Protein AF-A0A7W1D7Z9-F1 (afdb_monomer_lite)

Structure (mmCIF, N/CA/C/O backbone):
data_AF-A0A7W1D7Z9-F1
#
_entry.id   AF-A0A7W1D7Z9-F1
#
loop_
_atom_site.group_PDB
_atom_site.id
_atom_site.type_symbol
_atom_site.label_atom_id
_atom_site.label_alt_id
_atom_site.label_comp_id
_atom_site.label_asym_id
_atom_site.label_entity_id
_atom_site.label_seq_id
_atom_site.pdbx_PDB_ins_code
_atom_site.Cartn_x
_atom_site.Cartn_y
_atom_site.Cartn_z
_atom_site.occupancy
_atom_site.B_iso_or_equiv
_atom_site.auth_seq_id
_atom_site.auth_comp_id
_atom_site.auth_asym_id
_atom_site.auth_atom_id
_atom_site.pdbx_PDB_model_num
ATOM 1 N N . MET A 1 1 ? 24.479 -3.283 -7.668 1.00 79.12 1 MET A N 1
ATOM 2 C CA . MET A 1 1 ? 23.081 -3.362 -8.126 1.00 79.12 1 MET A CA 1
ATOM 3 C C . MET A 1 1 ? 22.915 -2.455 -9.321 1.00 79.12 1 MET A C 1
ATOM 5 O O . MET A 1 1 ? 23.356 -1.309 -9.252 1.00 79.12 1 MET A O 1
ATOM 9 N N . SER A 1 2 ? 22.340 -2.963 -10.405 1.00 96.94 2 SER A N 1
ATOM 10 C CA . SER A 1 2 ? 21.953 -2.136 -11.551 1.00 96.94 2 SER A CA 1
ATOM 11 C C . SER A 1 2 ? 20.706 -1.300 -11.223 1.00 96.94 2 SER A C 1
ATOM 13 O O . SER A 1 2 ? 19.972 -1.608 -10.282 1.00 96.94 2 SER A O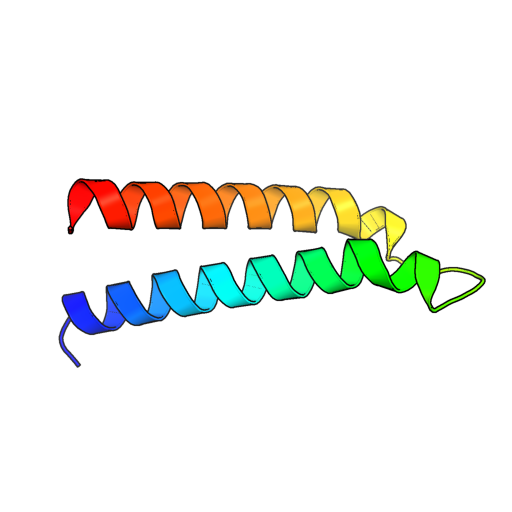 1
ATOM 15 N N . LEU A 1 3 ? 20.449 -0.241 -12.001 1.00 95.56 3 LEU A N 1
ATOM 16 C CA . LEU A 1 3 ? 19.222 0.557 -11.850 1.00 95.56 3 LEU A CA 1
ATOM 17 C C . LEU A 1 3 ? 17.959 -0.290 -12.062 1.00 95.56 3 LEU A C 1
ATOM 19 O O . LEU A 1 3 ? 16.965 -0.089 -11.377 1.00 95.56 3 LEU A O 1
ATOM 23 N N . HIS A 1 4 ? 18.028 -1.267 -12.965 1.00 93.75 4 HIS A N 1
ATOM 24 C CA . HIS A 1 4 ? 16.937 -2.194 -13.245 1.00 93.75 4 HIS A CA 1
ATOM 25 C C . HIS A 1 4 ? 16.663 -3.133 -12.061 1.00 93.75 4 HIS A C 1
ATOM 27 O O . HIS A 1 4 ? 15.523 -3.277 -11.639 1.00 93.75 4 HIS A O 1
ATOM 33 N N . GLU A 1 5 ? 17.703 -3.711 -11.452 1.00 95.56 5 GLU A N 1
ATOM 34 C CA . GLU A 1 5 ? 17.556 -4.528 -10.235 1.00 95.56 5 GLU A CA 1
ATOM 35 C C . GLU A 1 5 ? 16.992 -3.714 -9.064 1.00 95.56 5 GLU A C 1
ATOM 37 O O . GLU A 1 5 ? 16.116 -4.184 -8.341 1.00 95.56 5 GLU A O 1
ATOM 42 N N . LEU A 1 6 ? 17.479 -2.482 -8.876 1.00 96.81 6 LEU A N 1
ATOM 43 C CA . LEU A 1 6 ? 16.976 -1.582 -7.835 1.00 96.81 6 LEU A CA 1
ATOM 44 C C . LEU A 1 6 ? 15.494 -1.261 -8.027 1.00 96.81 6 LEU A C 1
ATOM 46 O O . LEU A 1 6 ? 14.746 -1.196 -7.049 1.00 96.81 6 LEU A O 1
ATOM 50 N N . TRP A 1 7 ? 15.078 -1.082 -9.276 1.00 95.62 7 TRP A N 1
ATOM 51 C CA . TRP A 1 7 ? 13.691 -0.850 -9.627 1.00 95.62 7 TRP A CA 1
ATOM 52 C C . TRP A 1 7 ? 12.805 -2.052 -9.264 1.00 95.62 7 TRP A C 1
ATOM 54 O O . TRP A 1 7 ? 11.882 -1.872 -8.468 1.00 95.62 7 TRP A O 1
ATOM 64 N N . HIS A 1 8 ? 13.163 -3.275 -9.680 1.00 95.62 8 HIS A N 1
ATOM 65 C CA . HIS A 1 8 ? 12.433 -4.502 -9.301 1.00 95.62 8 HIS A CA 1
ATOM 66 C C . HIS A 1 8 ? 12.286 -4.649 -7.783 1.00 95.62 8 HIS A C 1
ATOM 68 O O . HIS A 1 8 ? 11.199 -4.924 -7.271 1.00 95.62 8 HIS A O 1
ATOM 74 N N . VAL A 1 9 ? 13.373 -4.424 -7.036 1.00 96.81 9 VAL A N 1
ATOM 75 C CA . VAL A 1 9 ? 13.361 -4.501 -5.565 1.00 96.81 9 VAL A CA 1
ATOM 76 C C . VAL A 1 9 ? 12.429 -3.448 -4.965 1.00 96.81 9 VAL A C 1
ATOM 78 O O . VAL A 1 9 ? 11.706 -3.739 -4.013 1.00 96.81 9 VAL A O 1
ATOM 81 N N . THR A 1 10 ? 12.406 -2.240 -5.528 1.00 96.31 10 THR A N 1
ATOM 82 C CA . THR A 1 10 ? 11.543 -1.147 -5.059 1.00 96.31 10 THR A CA 1
ATOM 83 C C . THR A 1 10 ? 10.071 -1.457 -5.311 1.00 96.31 10 THR A C 1
ATOM 85 O O . THR A 1 10 ? 9.253 -1.277 -4.404 1.00 96.31 10 THR A O 1
ATOM 88 N N . VAL A 1 11 ? 9.725 -1.963 -6.499 1.00 96.88 11 VAL A N 1
ATOM 89 C CA . VAL A 1 11 ? 8.347 -2.360 -6.828 1.00 96.88 11 VAL A CA 1
ATOM 90 C C . VAL A 1 11 ? 7.901 -3.506 -5.922 1.00 96.88 11 VAL A C 1
ATOM 92 O O . VAL A 1 11 ? 6.837 -3.420 -5.301 1.00 96.88 11 VAL A O 1
ATOM 95 N N . LEU A 1 12 ? 8.736 -4.535 -5.757 1.00 96.38 12 LEU A N 1
ATOM 96 C CA . LEU A 1 12 ? 8.451 -5.670 -4.880 1.00 96.38 12 LEU A CA 1
ATOM 97 C C . LEU A 1 12 ? 8.235 -5.228 -3.426 1.00 96.38 12 LEU A C 1
ATOM 99 O O . LEU A 1 12 ? 7.213 -5.565 -2.826 1.00 96.38 12 LEU A O 1
ATOM 103 N N . ALA A 1 13 ? 9.160 -4.443 -2.868 1.00 97.44 13 ALA A N 1
ATOM 104 C CA . ALA A 1 13 ? 9.066 -3.947 -1.498 1.00 97.44 13 ALA A CA 1
ATOM 105 C C . ALA A 1 13 ? 7.805 -3.098 -1.288 1.00 97.44 13 ALA A C 1
ATOM 107 O O . ALA A 1 13 ? 7.085 -3.292 -0.308 1.00 97.44 13 ALA A O 1
ATOM 108 N N . SER A 1 14 ? 7.500 -2.205 -2.233 1.00 97.06 14 SER A N 1
ATOM 109 C CA . SER A 1 14 ? 6.306 -1.353 -2.180 1.00 97.06 14 SER A CA 1
ATOM 110 C C . SER A 1 14 ? 5.018 -2.181 -2.199 1.00 97.06 14 SER A C 1
ATOM 112 O O . SER A 1 14 ? 4.103 -1.932 -1.411 1.00 97.06 14 SER A O 1
ATOM 114 N N . THR A 1 15 ? 4.967 -3.210 -3.047 1.00 96.62 15 THR A N 1
ATOM 115 C CA . THR A 1 15 ? 3.810 -4.109 -3.173 1.00 96.62 15 THR A CA 1
ATOM 116 C C . THR A 1 15 ? 3.603 -4.936 -1.902 1.00 96.62 15 THR A C 1
ATOM 118 O O . THR A 1 15 ? 2.486 -5.011 -1.386 1.00 96.62 15 THR A O 1
ATOM 121 N N . LEU A 1 16 ? 4.678 -5.502 -1.342 1.00 97.75 16 LEU A N 1
ATOM 122 C CA . LEU A 1 16 ? 4.626 -6.265 -0.089 1.00 97.75 16 LEU A CA 1
ATOM 123 C C . LEU A 1 16 ? 4.226 -5.391 1.105 1.00 97.75 16 LEU A C 1
ATOM 125 O O . LEU A 1 16 ? 3.444 -5.825 1.956 1.00 97.75 16 LEU A O 1
ATOM 129 N N . PHE A 1 17 ? 4.728 -4.157 1.163 1.00 96.94 17 PHE A N 1
ATOM 130 C CA . PHE A 1 17 ? 4.381 -3.214 2.221 1.00 96.94 17 PHE A CA 1
ATOM 131 C C . PHE A 1 17 ? 2.897 -2.834 2.168 1.00 96.94 17 PHE A C 1
ATOM 133 O O . PHE A 1 17 ? 2.202 -2.903 3.184 1.00 96.94 17 PHE A O 1
ATOM 140 N N . ALA A 1 18 ? 2.381 -2.522 0.977 1.00 97.00 18 ALA A N 1
ATOM 141 C CA . ALA A 1 18 ? 0.962 -2.255 0.770 1.00 97.00 18 ALA A CA 1
ATOM 142 C C . ALA A 1 18 ? 0.077 -3.456 1.144 1.00 97.00 18 ALA A C 1
ATOM 144 O O . ALA A 1 18 ? -0.914 -3.290 1.859 1.00 97.00 18 ALA A O 1
ATOM 145 N N . ALA A 1 19 ? 0.451 -4.666 0.714 1.00 97.06 19 ALA A N 1
ATOM 146 C CA . ALA A 1 19 ? -0.271 -5.891 1.051 1.00 97.06 19 ALA A CA 1
ATOM 147 C C . ALA A 1 19 ? -0.302 -6.138 2.569 1.00 97.06 19 ALA A C 1
ATOM 149 O O . ALA A 1 19 ? -1.351 -6.468 3.123 1.00 97.06 19 ALA A O 1
ATOM 150 N N . SER A 1 20 ? 0.821 -5.907 3.254 1.00 97.06 20 SER A N 1
ATOM 151 C CA . SER A 1 20 ? 0.917 -6.029 4.714 1.00 97.06 20 SER A CA 1
ATOM 152 C C . SER A 1 20 ? 0.027 -5.007 5.429 1.00 97.06 20 SER A C 1
ATOM 154 O O . SER A 1 20 ? -0.716 -5.362 6.343 1.00 97.06 20 SER A O 1
ATOM 156 N N . GLY A 1 21 ? 0.041 -3.746 4.984 1.00 95.50 21 GLY A N 1
ATOM 157 C CA . GLY A 1 21 ? -0.832 -2.700 5.521 1.00 95.50 21 GLY A CA 1
ATOM 158 C C . GLY A 1 21 ? -2.318 -3.024 5.341 1.00 95.50 21 GLY A C 1
ATOM 159 O O . GLY A 1 21 ? -3.099 -2.893 6.287 1.00 95.50 21 GLY A O 1
ATOM 160 N N . LEU A 1 22 ? -2.709 -3.508 4.157 1.00 97.06 22 LEU A N 1
ATOM 161 C CA . LEU A 1 22 ? -4.074 -3.969 3.892 1.00 97.06 22 LEU A CA 1
ATOM 162 C C . LEU A 1 22 ? -4.470 -5.132 4.800 1.00 97.06 22 LEU A C 1
ATOM 164 O O . LEU A 1 22 ? -5.557 -5.104 5.378 1.00 97.06 22 LEU A O 1
ATOM 168 N N . ALA A 1 23 ? -3.592 -6.124 4.959 1.00 95.94 23 ALA A N 1
ATOM 169 C CA . ALA A 1 23 ? -3.840 -7.257 5.841 1.00 95.94 23 ALA A CA 1
ATOM 170 C C . ALA A 1 23 ? -4.104 -6.786 7.277 1.00 95.94 23 ALA A C 1
ATOM 172 O O . ALA A 1 23 ? -5.084 -7.212 7.880 1.00 95.94 23 ALA A O 1
ATOM 173 N N . ILE A 1 24 ? -3.315 -5.843 7.800 1.00 94.44 24 ILE A N 1
ATOM 174 C CA . ILE A 1 24 ? -3.545 -5.263 9.132 1.00 94.44 24 ILE A CA 1
ATOM 175 C C . ILE A 1 24 ? -4.917 -4.582 9.203 1.00 94.44 24 ILE A C 1
ATOM 177 O O . ILE A 1 24 ? -5.683 -4.847 10.126 1.00 94.44 24 ILE A O 1
ATOM 181 N N . VAL A 1 25 ? -5.262 -3.737 8.227 1.00 94.94 25 VAL A N 1
ATOM 182 C CA . VAL A 1 25 ? -6.544 -3.009 8.219 1.00 94.94 25 VAL A CA 1
ATOM 183 C C . VAL A 1 25 ? -7.755 -3.943 8.158 1.00 94.94 25 VAL A C 1
ATOM 185 O O . VAL A 1 25 ? -8.785 -3.649 8.770 1.00 94.94 25 VAL A O 1
ATOM 188 N N . VAL A 1 26 ? -7.650 -5.044 7.419 1.00 94.56 26 VAL A N 1
ATOM 189 C CA . VAL A 1 26 ? -8.742 -6.008 7.235 1.00 94.56 26 VAL A CA 1
ATOM 190 C C . VAL A 1 26 ? -8.843 -6.976 8.412 1.00 94.56 26 VAL A C 1
ATOM 192 O O . VAL A 1 26 ? -9.951 -7.279 8.849 1.00 94.56 26 VAL A O 1
ATOM 195 N N . LEU A 1 27 ? -7.711 -7.447 8.936 1.00 96.38 27 LEU A N 1
ATOM 196 C CA . LEU A 1 27 ? -7.677 -8.487 9.963 1.00 96.38 27 LEU A CA 1
ATOM 197 C C . LEU A 1 27 ? -7.771 -7.931 11.386 1.00 96.38 27 LEU A C 1
ATOM 199 O O . LEU A 1 27 ? -8.338 -8.598 12.246 1.00 96.38 27 LEU A O 1
ATOM 203 N N . ALA A 1 28 ? -7.272 -6.722 11.663 1.00 95.06 28 ALA A N 1
ATOM 204 C CA . ALA A 1 28 ? -7.280 -6.173 13.022 1.00 95.06 28 ALA A CA 1
ATOM 205 C C . ALA A 1 28 ? -8.682 -6.113 13.670 1.00 95.06 28 ALA A C 1
ATOM 207 O O . ALA A 1 28 ? -8.787 -6.503 14.830 1.00 95.06 28 ALA A O 1
ATOM 208 N N . PRO A 1 29 ? -9.772 -5.727 12.973 1.00 92.56 29 PRO A N 1
ATOM 209 C CA . PRO A 1 29 ? -11.118 -5.752 13.557 1.00 92.56 29 PRO A CA 1
ATOM 210 C C . PRO A 1 29 ? -11.647 -7.159 13.869 1.00 92.56 29 PRO A C 1
ATOM 212 O O . PRO A 1 29 ? -12.596 -7.289 14.629 1.00 92.56 29 PRO A O 1
ATOM 215 N N . LEU A 1 30 ? -11.076 -8.203 13.258 1.00 94.19 30 LEU A N 1
ATOM 216 C CA . LEU A 1 30 ? -11.453 -9.597 13.517 1.00 94.19 30 LEU A CA 1
ATOM 217 C C . LEU A 1 30 ? -10.721 -10.173 14.736 1.00 94.19 30 LEU A C 1
ATOM 219 O O . LEU A 1 30 ? -11.175 -11.154 15.315 1.00 94.19 30 LEU A O 1
ATOM 223 N N . VAL A 1 31 ? -9.571 -9.592 15.089 1.00 96.19 31 VAL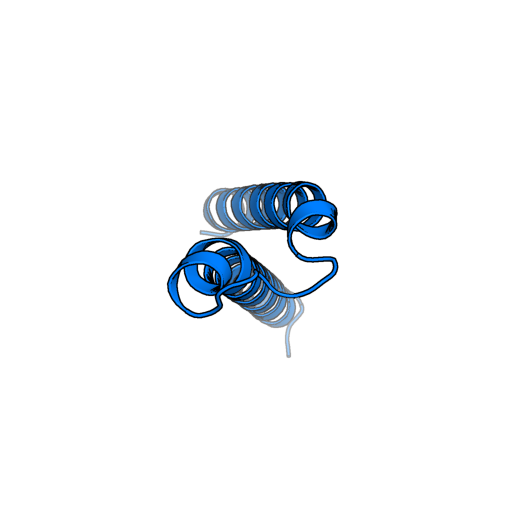 A N 1
ATOM 224 C CA . VAL A 1 31 ? -8.685 -10.080 16.156 1.00 96.19 31 VAL A CA 1
ATOM 225 C C . VAL A 1 31 ? -8.860 -9.284 17.452 1.00 96.19 31 VAL A C 1
ATOM 22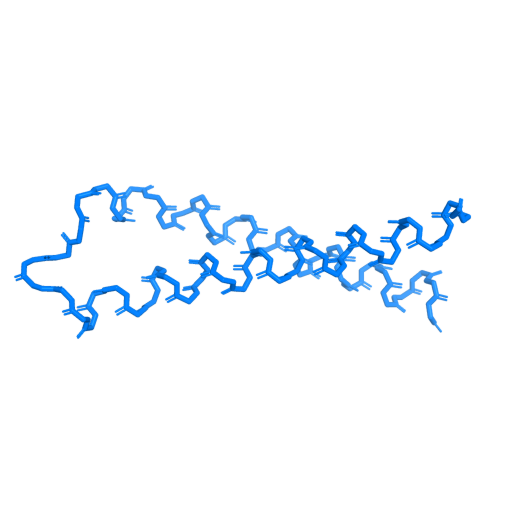7 O O . VAL A 1 31 ? -8.693 -9.844 18.533 1.00 96.19 31 VAL A O 1
ATOM 230 N N . PHE A 1 32 ? -9.194 -7.995 17.365 1.00 94.44 32 PHE A N 1
ATOM 231 C CA . PHE A 1 32 ? -9.265 -7.089 18.512 1.00 94.44 32 PHE A CA 1
ATOM 232 C C . PHE A 1 32 ? -10.671 -6.498 18.687 1.00 94.44 32 PHE A C 1
ATOM 234 O O . PHE A 1 32 ? -11.216 -5.920 17.746 1.00 94.44 32 PHE A O 1
ATOM 241 N N . ASP A 1 33 ? -11.206 -6.574 19.911 1.00 92.81 33 ASP A N 1
ATOM 242 C CA . ASP A 1 33 ? -12.450 -5.916 20.331 1.00 92.81 33 ASP A CA 1
ATOM 243 C C . ASP A 1 33 ? -12.230 -5.147 21.658 1.00 92.81 33 ASP A C 1
ATOM 245 O O . ASP A 1 33 ? -11.987 -5.779 22.691 1.00 92.81 33 ASP A O 1
ATOM 249 N N . PRO A 1 34 ? -12.253 -3.796 21.653 1.00 89.94 34 PRO A N 1
ATOM 250 C CA . PRO A 1 34 ? -12.501 -2.926 20.501 1.00 89.94 34 PRO A CA 1
ATOM 251 C C . PRO A 1 34 ? -11.309 -2.875 19.521 1.00 89.94 34 PRO A C 1
ATOM 253 O O . PRO A 1 34 ? -10.173 -3.173 19.904 1.00 89.94 34 PRO A O 1
ATOM 256 N N . PRO A 1 35 ? -11.526 -2.448 18.259 1.00 90.94 35 PRO A N 1
ATOM 257 C CA . PRO A 1 35 ? -10.444 -2.269 17.296 1.00 90.94 35 PRO A CA 1
ATOM 258 C C . PRO A 1 35 ? -9.357 -1.310 17.815 1.00 90.94 35 PRO A C 1
ATOM 260 O O . PRO A 1 35 ? -9.681 -0.362 18.539 1.00 90.94 35 PRO A O 1
ATOM 263 N N . PRO A 1 36 ? -8.082 -1.478 17.404 1.00 91.94 36 PRO A N 1
ATOM 264 C CA . PRO A 1 36 ? -6.996 -0.611 17.841 1.00 91.94 36 PRO A CA 1
ATOM 265 C C . PRO A 1 36 ? -7.277 0.875 17.557 1.00 91.94 36 PRO A C 1
ATOM 267 O O . PRO A 1 36 ? -7.803 1.216 16.486 1.00 91.94 36 PRO A O 1
ATOM 270 N N . PRO A 1 37 ? -6.902 1.783 18.476 1.00 93.94 37 PRO A N 1
ATOM 271 C CA . PRO A 1 37 ? -7.114 3.212 18.287 1.00 93.94 37 PRO A CA 1
ATOM 272 C C . PRO A 1 37 ? -6.383 3.707 17.034 1.00 93.94 37 PRO A C 1
ATOM 274 O O . PRO A 1 37 ? -5.273 3.283 16.726 1.00 93.94 37 PRO A O 1
ATOM 277 N N . GLY A 1 38 ? -7.026 4.603 16.283 1.00 92.62 38 GLY A N 1
ATOM 278 C CA . GLY A 1 38 ? -6.480 5.155 15.038 1.00 92.62 38 GLY A CA 1
ATOM 279 C C . GLY A 1 38 ? -6.639 4.261 13.801 1.00 92.62 38 GLY A C 1
ATOM 280 O O . GLY A 1 38 ? -6.509 4.772 12.688 1.00 92.62 38 GLY A O 1
ATOM 281 N N . LEU A 1 39 ? -7.011 2.979 13.950 1.00 92.56 39 LEU A N 1
ATOM 282 C CA . LEU A 1 39 ? -7.173 2.058 12.818 1.00 92.56 39 LEU A CA 1
ATOM 283 C C . LEU A 1 39 ? -8.168 2.595 11.784 1.00 92.56 39 LEU A C 1
ATOM 285 O O . LEU A 1 39 ? -7.855 2.639 10.598 1.00 92.56 39 LEU A O 1
ATOM 289 N N . LEU A 1 40 ? -9.346 3.041 12.236 1.00 91.38 40 LEU A N 1
ATOM 290 C CA . LEU A 1 40 ? -10.402 3.558 11.360 1.00 91.38 40 LEU A CA 1
ATOM 291 C C . LEU A 1 40 ? -9.966 4.810 10.586 1.00 91.38 40 LEU A C 1
ATOM 293 O O . LEU A 1 40 ? -10.294 4.933 9.408 1.00 91.38 40 LEU A O 1
ATOM 297 N N . GLY A 1 41 ? -9.192 5.695 11.221 1.00 93.56 41 GLY A N 1
ATOM 298 C CA . GLY A 1 41 ? -8.656 6.901 10.585 1.00 93.56 41 GLY A CA 1
ATOM 299 C C . GLY A 1 41 ? -7.549 6.608 9.568 1.00 93.56 41 GLY A C 1
ATOM 300 O O . GLY A 1 41 ? -7.433 7.317 8.572 1.00 93.56 41 GLY A O 1
ATOM 301 N N . ALA A 1 42 ? -6.774 5.540 9.772 1.00 93.50 42 ALA A N 1
ATOM 302 C CA . ALA A 1 42 ? -5.694 5.141 8.870 1.00 93.50 42 ALA A CA 1
ATOM 303 C C . ALA A 1 42 ? -6.177 4.379 7.619 1.00 93.50 42 ALA A C 1
ATOM 305 O O . ALA A 1 42 ? -5.478 4.381 6.604 1.00 93.50 42 ALA A O 1
ATOM 306 N N . ARG A 1 43 ? -7.368 3.754 7.648 1.00 94.31 43 ARG A N 1
ATOM 307 C CA . ARG A 1 43 ? -7.916 2.968 6.516 1.00 94.31 43 ARG A CA 1
ATOM 308 C C . ARG A 1 43 ? -7.847 3.689 5.164 1.00 94.31 43 ARG A C 1
ATOM 310 O O . ARG A 1 43 ? -7.308 3.082 4.241 1.00 94.31 43 ARG A O 1
ATOM 317 N N . PRO A 1 44 ? -8.356 4.930 4.995 1.00 96.69 44 PRO A N 1
ATOM 318 C CA . PRO A 1 44 ? -8.354 5.585 3.687 1.00 96.69 44 PRO A CA 1
ATOM 319 C C . PRO A 1 44 ? -6.939 5.770 3.132 1.00 96.69 44 PRO A C 1
ATOM 321 O O . PRO A 1 44 ? -6.720 5.536 1.946 1.00 96.69 44 PRO A O 1
ATOM 324 N N . LEU A 1 45 ? -5.969 6.111 3.987 1.00 95.94 45 LEU A N 1
ATOM 325 C CA . LEU A 1 45 ? -4.571 6.237 3.583 1.00 95.94 45 LEU A CA 1
ATOM 326 C C . LEU A 1 45 ? -4.000 4.890 3.128 1.00 95.94 45 LEU A C 1
ATOM 328 O O . LEU A 1 45 ? -3.381 4.819 2.072 1.00 95.94 45 LEU A O 1
ATOM 332 N N . VAL A 1 46 ? -4.239 3.815 3.884 1.00 95.62 46 VAL A N 1
ATOM 333 C CA . VAL A 1 46 ? -3.761 2.470 3.520 1.00 95.62 46 VAL A CA 1
ATOM 334 C C . VAL A 1 46 ? -4.363 2.007 2.191 1.00 95.62 46 VAL A C 1
ATOM 336 O O . VAL A 1 46 ? -3.631 1.505 1.342 1.00 95.62 46 VAL A O 1
ATOM 339 N N . PHE A 1 47 ? -5.663 2.221 1.964 1.00 97.12 47 PHE A N 1
ATOM 340 C CA . PHE A 1 47 ? -6.294 1.896 0.681 1.00 97.12 47 PHE A CA 1
ATOM 341 C C . PHE A 1 47 ? -5.726 2.726 -0.475 1.00 97.12 47 PHE A C 1
ATOM 343 O O . PHE A 1 47 ? -5.478 2.175 -1.546 1.00 97.12 47 PHE A O 1
ATOM 350 N N . ALA A 1 48 ? -5.472 4.021 -0.265 1.00 97.38 48 ALA A N 1
ATOM 351 C CA . ALA A 1 48 ? -4.853 4.874 -1.276 1.00 97.38 48 ALA A CA 1
ATOM 352 C C . ALA A 1 48 ? -3.434 4.398 -1.631 1.00 97.38 48 ALA A C 1
ATOM 354 O O . ALA A 1 48 ? -3.115 4.237 -2.808 1.00 97.38 48 ALA A O 1
ATOM 355 N N . LEU A 1 49 ? -2.604 4.103 -0.624 1.00 96.00 49 LEU A N 1
ATOM 356 C CA . LEU A 1 49 ? -1.249 3.579 -0.820 1.00 96.00 49 LEU A CA 1
ATOM 357 C C . LEU A 1 49 ? -1.259 2.214 -1.514 1.00 96.00 49 LEU A C 1
ATOM 359 O O . LEU A 1 49 ? -0.435 1.967 -2.392 1.00 96.00 49 LEU A O 1
ATOM 363 N N . ALA A 1 50 ? -2.214 1.348 -1.174 1.00 97.19 50 ALA A N 1
ATOM 364 C CA . ALA A 1 50 ? -2.381 0.079 -1.864 1.00 97.19 50 ALA A CA 1
ATOM 365 C C . ALA A 1 50 ? -2.787 0.257 -3.329 1.00 97.19 50 ALA A C 1
ATOM 367 O O . ALA A 1 50 ? -2.238 -0.422 -4.193 1.00 97.19 50 ALA A O 1
ATOM 368 N N . GLY A 1 51 ? -3.678 1.207 -3.627 1.00 97.5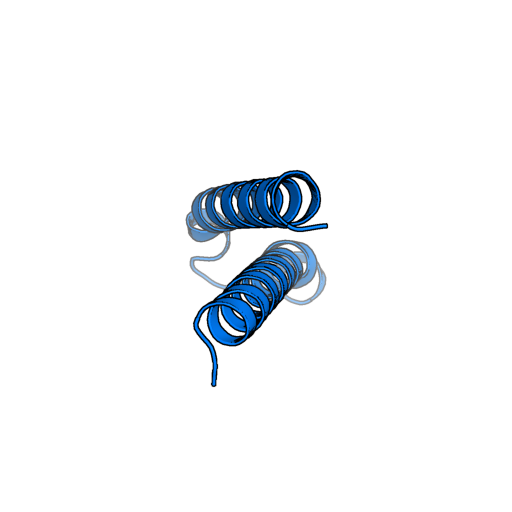6 51 GLY A N 1
ATOM 369 C CA . GLY A 1 51 ? -4.009 1.578 -5.003 1.00 97.56 51 GLY A CA 1
ATOM 370 C C . GLY A 1 51 ? -2.775 2.023 -5.792 1.00 97.56 51 GLY A C 1
ATOM 371 O O . GLY A 1 51 ? -2.555 1.548 -6.903 1.00 97.56 51 GLY A O 1
ATOM 372 N N . VAL A 1 52 ? -1.921 2.863 -5.198 1.00 97.44 52 VAL A N 1
ATOM 373 C CA . VAL A 1 52 ? -0.653 3.289 -5.818 1.00 97.44 52 VAL A CA 1
ATOM 374 C C . VAL A 1 52 ? 0.283 2.103 -6.058 1.00 97.44 52 VAL A C 1
ATOM 376 O O . VAL A 1 52 ? 0.847 1.995 -7.143 1.00 97.44 52 VAL A O 1
ATOM 379 N N . ALA A 1 53 ? 0.426 1.194 -5.092 1.00 97.19 53 ALA A N 1
ATOM 380 C CA . ALA A 1 53 ? 1.269 0.010 -5.252 1.00 97.19 53 ALA A CA 1
ATOM 381 C C . ALA A 1 53 ? 0.768 -0.917 -6.374 1.00 97.19 53 ALA A C 1
ATOM 38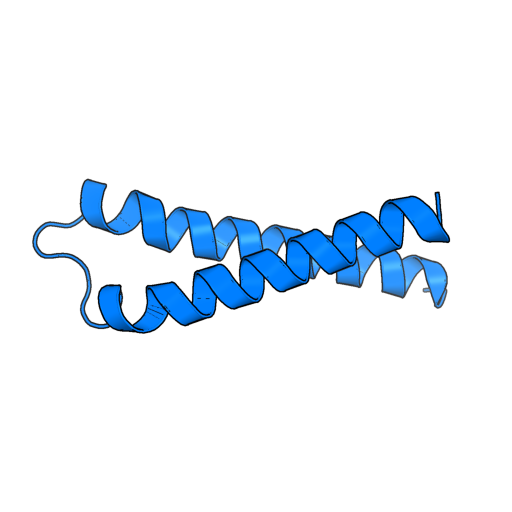3 O O . ALA A 1 53 ? 1.573 -1.422 -7.152 1.00 97.19 53 ALA A O 1
ATOM 384 N N . VAL A 1 54 ? -0.552 -1.088 -6.510 1.00 97.12 54 VAL A N 1
ATOM 385 C CA . VAL A 1 54 ? -1.151 -1.842 -7.624 1.00 97.12 54 VAL A CA 1
ATOM 386 C C . VAL A 1 54 ? -0.848 -1.172 -8.963 1.00 97.12 54 VAL A C 1
ATOM 388 O O . VAL A 1 54 ? -0.439 -1.851 -9.899 1.00 97.12 54 VAL A O 1
ATOM 391 N N . LEU A 1 55 ? -0.997 0.152 -9.061 1.00 97.38 55 LEU A N 1
ATOM 392 C CA . LEU A 1 55 ? -0.664 0.884 -10.287 1.00 97.38 55 LEU A CA 1
ATOM 393 C C . LEU A 1 55 ? 0.823 0.765 -10.640 1.00 97.38 55 LEU A C 1
ATOM 395 O O . LEU A 1 55 ? 1.150 0.554 -11.805 1.00 97.38 55 LEU A O 1
ATOM 399 N N . LEU A 1 56 ? 1.709 0.854 -9.644 1.00 96.19 56 LEU A N 1
ATOM 400 C CA . LEU A 1 56 ? 3.149 0.675 -9.825 1.00 96.19 56 LEU A CA 1
ATOM 401 C C . LEU A 1 56 ? 3.472 -0.731 -10.348 1.00 96.19 56 LEU A C 1
ATOM 403 O O . LEU A 1 56 ? 4.241 -0.863 -11.292 1.00 96.19 56 LEU A O 1
ATOM 407 N N . LEU A 1 57 ? 2.853 -1.767 -9.775 1.00 96.00 57 LEU A N 1
ATOM 408 C CA . LEU A 1 57 ? 3.029 -3.151 -10.211 1.00 96.00 57 LEU A CA 1
ATOM 409 C C . LEU A 1 57 ? 2.527 -3.373 -11.646 1.00 96.00 57 LEU A C 1
ATOM 411 O O . LEU A 1 57 ? 3.186 -4.044 -12.433 1.00 96.00 57 LEU A O 1
ATOM 415 N N . VAL A 1 58 ? 1.374 -2.800 -12.00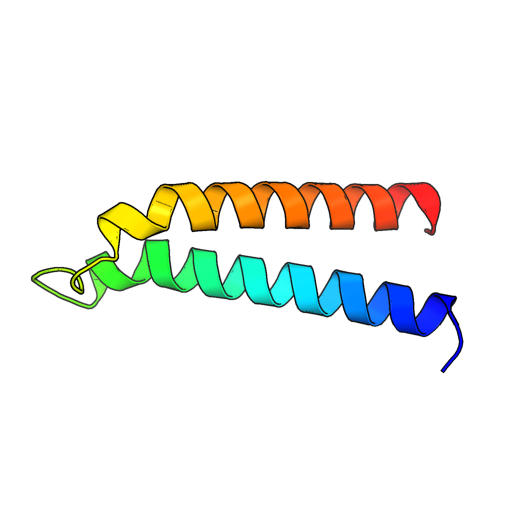3 1.00 97.38 58 VAL A N 1
ATOM 416 C CA . VAL A 1 58 ? 0.838 -2.877 -13.373 1.00 97.38 58 VAL A CA 1
ATOM 417 C C . VAL A 1 58 ? 1.757 -2.151 -14.357 1.00 97.38 58 VAL A C 1
ATOM 419 O O . VAL A 1 58 ? 2.025 -2.669 -15.441 1.00 97.38 58 VAL A O 1
ATOM 422 N N . ALA A 1 59 ? 2.265 -0.973 -13.990 1.00 94.94 59 ALA A N 1
ATOM 423 C CA . ALA A 1 59 ? 3.219 -0.232 -14.809 1.00 94.94 59 ALA A CA 1
ATOM 424 C C . ALA A 1 59 ? 4.525 -1.019 -14.996 1.00 94.94 59 ALA A C 1
ATOM 426 O O . ALA A 1 59 ? 5.008 -1.133 -16.117 1.00 94.94 59 ALA A O 1
ATOM 427 N N . GLU A 1 60 ? 5.047 -1.617 -13.925 1.00 94.69 60 GLU A N 1
ATOM 428 C CA . GLU A 1 60 ? 6.228 -2.482 -13.969 1.00 94.69 60 GLU A CA 1
ATOM 429 C C . GLU A 1 60 ? 6.029 -3.668 -14.918 1.00 94.69 60 GLU A C 1
ATOM 431 O O . GLU A 1 60 ? 6.837 -3.924 -15.811 1.00 94.69 60 GLU A O 1
ATOM 436 N N . TRP A 1 61 ? 4.911 -4.376 -14.765 1.00 95.75 61 TRP A N 1
ATOM 437 C CA . TRP A 1 61 ? 4.603 -5.526 -15.606 1.00 95.75 61 TRP A CA 1
ATOM 438 C C . TRP A 1 61 ? 4.455 -5.148 -17.081 1.00 95.75 61 TRP A C 1
ATOM 440 O O . TRP A 1 61 ? 4.872 -5.904 -17.937 1.00 95.75 61 TRP A O 1
ATOM 450 N N . THR A 1 62 ? 3.859 -3.996 -17.394 1.00 96.38 62 THR A N 1
ATOM 451 C CA . THR A 1 62 ? 3.575 -3.607 -18.789 1.00 96.38 62 THR A CA 1
ATOM 452 C C . THR A 1 62 ? 4.734 -2.911 -19.497 1.00 96.38 62 THR A C 1
ATOM 454 O O . THR A 1 62 ? 4.815 -2.975 -20.721 1.00 96.38 62 THR A O 1
ATOM 457 N N . ALA A 1 63 ? 5.590 -2.197 -18.763 1.00 93.25 63 ALA A N 1
ATOM 458 C CA . ALA A 1 63 ? 6.684 -1.423 -19.345 1.00 93.25 63 ALA A CA 1
ATOM 459 C C . ALA A 1 63 ? 8.014 -2.186 -19.374 1.00 93.25 63 ALA A C 1
ATOM 461 O O . ALA A 1 63 ? 8.872 -1.861 -20.197 1.00 93.25 63 ALA A O 1
ATOM 462 N N . ILE A 1 64 ? 8.208 -3.144 -18.462 1.00 91.31 64 ILE A N 1
ATOM 463 C CA . ILE A 1 64 ? 9.484 -3.849 -18.301 1.00 91.31 64 ILE A CA 1
ATOM 464 C C . ILE A 1 64 ? 9.413 -5.320 -18.720 1.00 91.31 64 ILE A C 1
ATOM 466 O O . ILE A 1 64 ? 10.404 -5.822 -19.257 1.00 91.31 64 ILE A O 1
ATOM 470 N N . HIS A 1 65 ? 8.290 -6.000 -18.475 1.00 86.25 65 HIS A N 1
ATOM 471 C CA . HIS A 1 65 ? 8.095 -7.411 -18.828 1.00 86.25 65 HIS A CA 1
ATOM 472 C C . HIS A 1 65 ? 7.296 -7.558 -20.128 1.00 86.25 65 HIS A C 1
ATOM 474 O O . HIS A 1 65 ? 7.566 -8.544 -20.850 1.00 86.25 65 HIS A O 1
#

Secondary structure (DSSP, 8-state):
--HHHHHHHHHHHHHHHHHHHHHHHHHHHHH-SSPPTTHHHHHHHHHHHHHHHHHHHHHHHHHH-

Radius of gyration: 14.77 Å; chains: 1; bounding box: 36×17×40 Å

pLDDT: mean 95.01, std 2.94, range [79.12, 97.75]

Foldseek 3Di:
DDPLVVLVVVLVVLQVVLVVLVCCLVCQVVVDVVGDPCSVVCVVVSVVSNVVSVVSVVCCVVVPD

Sequence (65 aa):
MSLHELWHVTVLASTLFAASGLAIVVLAPLVFDPPPPGLLGARPLVFALAGVAVLLLVAEWTAIH